Protein AF-A0A974HYA8-F1 (afdb_monomer)

Organism: Xenopus laevis (NCBI:txid8355)

Solvent-accessible surface area (backbone atoms only — not comparable to full-atom values): 6964 Å² total; per-residue (Å²): 132,74,89,57,53,66,49,57,50,49,50,46,48,48,56,71,42,84,50,69,69,61,31,53,53,55,46,51,58,51,44,50,54,41,36,77,72,70,45,61,56,72,60,46,51,53,40,49,54,58,45,67,72,50,58,47,70,70,66,65,55,72,74,72,70,77,80,84,62,68,46,52,70,44,76,44,72,70,53,93,55,47,65,58,52,51,51,51,52,64,74,50,40,68,61,56,44,68,36,90,87,58,9,82,71,45,79,40,77,64,43,81,43,67,51,130

Sequence (116 aa):
MKKGLPYSQLLRVRRIVSDEDTCRVRLDEMAECFIQRGNNRAVVESQKSKVMSLKREELLVNKAPNRNINRVPFTSTLNANSKHIKIIIHKHWEIVQKDNEFGKNFSEILLCSYNT

Secondary structure (DSSP, 8-state):
--TTHHHHHHHHHHHH--SHHHHHHHHHHHHHHHHHTT--HHHHHHHHHHHHTS-HHHHHS-----TT--PPEEEEE--TTHHHHHHHHHHTHHHHHT-TTTGGG-SS--EEEEE-

Structure (mmCIF, N/CA/C/O backbone):
data_AF-A0A974HYA8-F1
#
_entry.id   AF-A0A974HYA8-F1
#
loop_
_atom_site.group_PDB
_atom_site.id
_atom_site.type_symbol
_atom_site.label_atom_id
_atom_site.label_alt_id
_atom_site.label_comp_id
_atom_site.label_asym_id
_atom_site.label_entity_id
_atom_site.label_seq_id
_atom_site.pdbx_PDB_ins_code
_atom_site.Cartn_x
_atom_site.Cartn_y
_atom_site.Cartn_z
_atom_site.occupancy
_atom_site.B_iso_or_equiv
_atom_site.auth_seq_id
_atom_site.auth_comp_id
_atom_site.auth_asym_id
_atom_site.auth_atom_id
_atom_site.pdbx_PDB_model_num
ATOM 1 N N . MET A 1 1 ? -5.195 -14.969 7.088 1.00 44.41 1 MET A N 1
ATOM 2 C CA . MET A 1 1 ? -5.837 -13.633 7.043 1.00 44.41 1 MET A CA 1
ATOM 3 C C . MET A 1 1 ? -4.743 -12.561 6.999 1.00 44.41 1 MET A C 1
ATOM 5 O O . MET A 1 1 ? -3.857 -12.590 7.847 1.00 44.41 1 MET A O 1
ATOM 9 N N . LYS A 1 2 ? -4.687 -11.702 5.968 1.00 51.31 2 LYS A N 1
ATOM 10 C CA . LYS A 1 2 ? -3.570 -10.748 5.774 1.00 51.31 2 LYS A CA 1
ATOM 11 C C . LYS A 1 2 ? -3.615 -9.658 6.857 1.00 51.31 2 LYS A C 1
ATOM 13 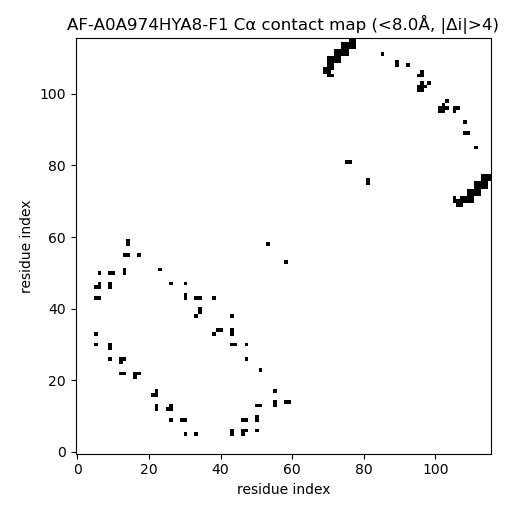O O . LYS A 1 2 ? -4.464 -8.776 6.789 1.00 51.31 2 LYS A O 1
ATOM 18 N N . LYS A 1 3 ? -2.677 -9.689 7.814 1.00 56.91 3 LYS A N 1
ATOM 19 C CA . LYS A 1 3 ? -2.559 -8.749 8.956 1.00 56.91 3 LYS A CA 1
ATOM 20 C C . LYS A 1 3 ? -2.540 -7.252 8.570 1.00 56.91 3 LYS A C 1
ATOM 22 O O . LYS A 1 3 ? -2.769 -6.403 9.422 1.00 56.91 3 LYS A O 1
ATOM 27 N N . GLY A 1 4 ? -2.273 -6.924 7.302 1.00 73.38 4 GLY A N 1
ATOM 28 C CA . GLY A 1 4 ? -2.209 -5.549 6.793 1.00 73.38 4 GLY A CA 1
ATOM 29 C C . GLY A 1 4 ? -3.490 -5.005 6.152 1.00 73.38 4 GLY A C 1
ATOM 30 O O . GLY A 1 4 ? -3.496 -3.836 5.767 1.00 73.38 4 GLY A O 1
ATOM 31 N N . LEU A 1 5 ? -4.556 -5.807 6.004 1.00 83.38 5 LEU A N 1
ATOM 32 C CA . LEU A 1 5 ? -5.765 -5.345 5.311 1.00 83.38 5 LEU A CA 1
ATOM 33 C C . LEU A 1 5 ? -6.429 -4.152 6.028 1.00 83.38 5 LEU A C 1
ATOM 35 O O . LEU A 1 5 ? -6.601 -3.137 5.348 1.00 83.38 5 LEU A O 1
ATOM 39 N N . PRO A 1 6 ? -6.725 -4.193 7.347 1.00 89.56 6 PRO A N 1
ATOM 40 C CA . PRO A 1 6 ? -7.430 -3.088 7.998 1.00 89.56 6 PRO A CA 1
ATOM 41 C C . PRO A 1 6 ? -6.639 -1.778 7.937 1.00 89.56 6 PRO A C 1
ATOM 43 O O . PRO A 1 6 ? -7.147 -0.786 7.421 1.00 89.56 6 PRO A O 1
ATOM 46 N N . TYR A 1 7 ? -5.352 -1.802 8.301 1.00 93.62 7 TYR A N 1
ATOM 47 C CA . TYR A 1 7 ? -4.457 -0.646 8.174 1.00 93.62 7 TYR A CA 1
ATOM 48 C C . TYR A 1 7 ? -4.456 -0.034 6.767 1.00 93.62 7 TYR A C 1
ATOM 50 O O . TYR A 1 7 ? -4.631 1.172 6.622 1.00 93.62 7 TYR A O 1
ATOM 58 N N . SER A 1 8 ? -4.291 -0.857 5.722 1.00 93.12 8 SER A N 1
ATOM 59 C CA . SER A 1 8 ? -4.230 -0.363 4.340 1.00 93.12 8 SER A CA 1
ATOM 60 C C . SER A 1 8 ? -5.526 0.308 3.880 1.00 93.12 8 SER A C 1
ATOM 62 O O . SER A 1 8 ? -5.465 1.278 3.126 1.00 93.12 8 SER A O 1
ATOM 64 N N . GLN A 1 9 ? -6.683 -0.178 4.343 1.00 95.50 9 GLN A N 1
ATOM 65 C CA . GLN A 1 9 ? -7.976 0.409 4.004 1.00 95.50 9 GLN A CA 1
ATOM 66 C C . GLN A 1 9 ? -8.225 1.689 4.802 1.00 95.50 9 GLN A C 1
ATOM 68 O O . GLN A 1 9 ? -8.600 2.694 4.207 1.00 95.50 9 GLN A O 1
ATOM 73 N N . LEU A 1 10 ? -7.920 1.711 6.106 1.00 95.94 10 LEU A N 1
ATOM 74 C CA . LEU A 1 10 ? -7.997 2.922 6.944 1.00 95.94 10 LEU A CA 1
ATOM 75 C C . LEU A 1 10 ? -7.163 4.061 6.334 1.00 95.94 10 LEU A C 1
ATOM 77 O O . LEU A 1 10 ? -7.642 5.179 6.162 1.00 95.94 10 LEU A O 1
ATOM 81 N N . LEU A 1 11 ? -5.956 3.745 5.863 1.00 95.19 11 LEU A N 1
ATOM 82 C CA . LEU A 1 11 ? -5.091 4.670 5.123 1.00 95.19 11 LEU A CA 1
ATOM 83 C C . LEU A 1 11 ? -5.697 5.226 3.829 1.00 95.19 11 LEU A C 1
ATOM 85 O O . LEU A 1 11 ? -5.269 6.284 3.368 1.00 95.19 11 LEU A O 1
ATOM 89 N N . ARG A 1 12 ? -6.616 4.501 3.187 1.00 94.69 12 ARG A N 1
ATOM 90 C CA . ARG A 1 12 ? -7.325 4.993 1.998 1.00 94.69 12 ARG A CA 1
ATOM 91 C C . ARG A 1 12 ? -8.408 5.983 2.387 1.00 94.69 12 ARG A C 1
ATOM 93 O O . ARG A 1 12 ? -8.489 7.026 1.752 1.00 94.69 12 ARG A O 1
ATOM 100 N N . VAL A 1 13 ? -9.164 5.707 3.450 1.00 96.19 13 VAL A N 1
ATOM 101 C CA . VAL A 1 13 ? -10.153 6.662 3.975 1.00 96.19 13 VAL A CA 1
ATOM 102 C C . VAL A 1 13 ? -9.478 7.987 4.327 1.00 96.19 13 VAL A C 1
ATOM 104 O O . VAL A 1 13 ? -9.909 9.020 3.825 1.00 96.19 13 VAL A O 1
ATOM 107 N N . ARG A 1 14 ? -8.340 7.952 5.038 1.00 95.56 14 ARG A N 1
ATOM 108 C CA . ARG A 1 14 ? -7.559 9.159 5.380 1.00 95.56 14 ARG A CA 1
ATOM 109 C C . ARG A 1 14 ? -7.074 9.959 4.163 1.00 95.56 14 ARG A C 1
ATOM 111 O O . ARG A 1 14 ? -6.907 11.167 4.249 1.00 95.56 14 ARG A O 1
ATOM 118 N N . ARG A 1 15 ? -6.833 9.298 3.026 1.00 94.38 15 ARG A N 1
ATOM 119 C CA . ARG A 1 15 ? -6.435 9.959 1.769 1.00 94.38 15 ARG A CA 1
ATOM 120 C C . ARG A 1 15 ? -7.616 10.581 1.028 1.00 94.38 15 ARG A C 1
ATOM 122 O O . ARG A 1 15 ? -7.485 11.673 0.476 1.00 94.38 15 ARG A O 1
ATOM 129 N N . ILE A 1 16 ? -8.739 9.868 0.979 1.00 95.00 16 ILE A N 1
ATOM 130 C CA . ILE A 1 16 ? -9.914 10.243 0.183 1.00 95.00 16 ILE A CA 1
ATOM 131 C C . ILE A 1 16 ? -10.684 11.378 0.856 1.00 95.00 16 ILE A C 1
ATOM 133 O O . ILE A 1 16 ? -11.044 12.344 0.190 1.00 95.00 16 ILE A O 1
ATOM 137 N N . VAL A 1 17 ? -10.921 11.274 2.163 1.00 94.69 17 VAL A N 1
ATOM 138 C CA . VAL A 1 17 ? -11.759 12.227 2.894 1.00 94.69 17 VAL A CA 1
ATOM 139 C C . VAL A 1 17 ? -10.919 13.437 3.296 1.00 94.69 17 VAL A C 1
ATOM 141 O O . VAL A 1 17 ? -9.938 13.299 4.021 1.00 94.69 17 VAL A O 1
ATOM 144 N N . SER A 1 18 ? -11.273 14.613 2.779 1.00 91.38 18 SER A N 1
ATOM 145 C CA . SER A 1 18 ? -10.564 15.872 3.039 1.00 91.38 18 SER A CA 1
ATOM 146 C C . SER A 1 18 ? -10.986 16.555 4.338 1.00 91.38 18 SER A C 1
ATOM 148 O O . SER A 1 18 ? -10.174 17.247 4.938 1.00 91.38 18 SER A O 1
ATOM 150 N N . ASP A 1 19 ? -12.241 16.376 4.745 1.00 94.81 19 ASP A N 1
ATOM 151 C CA . ASP A 1 19 ? -12.784 16.927 5.984 1.00 94.81 19 ASP A CA 1
ATOM 152 C C . ASP A 1 19 ? -12.441 16.029 7.183 1.00 94.81 19 ASP A C 1
ATOM 154 O O . ASP A 1 19 ? -12.643 14.814 7.136 1.00 94.81 19 ASP A O 1
ATOM 158 N N . GLU A 1 20 ? -11.909 16.615 8.256 1.00 93.00 20 GLU A N 1
ATOM 159 C CA . GLU A 1 20 ? -11.375 15.864 9.399 1.00 93.00 20 GLU A CA 1
ATOM 160 C C . GLU A 1 20 ? -12.489 15.194 10.219 1.00 93.00 20 GLU A C 1
ATOM 162 O O . GLU A 1 20 ? -12.360 14.030 10.612 1.00 93.00 20 GLU A O 1
ATOM 167 N N . ASP A 1 21 ? -13.614 15.886 10.416 1.00 94.50 21 ASP A N 1
ATOM 168 C CA . ASP A 1 21 ? -14.753 15.357 11.168 1.00 94.50 21 ASP A CA 1
ATOM 169 C C . ASP A 1 21 ? -15.414 14.192 10.433 1.00 94.50 21 ASP A C 1
ATOM 171 O O . ASP A 1 21 ? -15.627 13.121 11.011 1.00 94.50 21 ASP A O 1
ATOM 175 N N . THR A 1 22 ? -15.637 14.348 9.129 1.00 95.38 22 THR A N 1
ATOM 176 C CA . THR A 1 22 ? -16.117 13.269 8.266 1.00 95.38 22 THR A CA 1
ATOM 177 C C . THR A 1 22 ? -15.116 12.114 8.235 1.00 95.38 22 THR A C 1
ATOM 179 O O . THR A 1 22 ? -15.517 10.951 8.281 1.00 95.38 22 THR A O 1
ATOM 182 N N . CYS A 1 23 ? -13.808 12.391 8.190 1.00 95.31 23 CYS A N 1
ATOM 183 C CA . CYS A 1 23 ? -12.772 11.356 8.173 1.00 95.31 23 CYS A CA 1
ATOM 184 C C . CYS A 1 23 ? -12.843 10.476 9.424 1.00 95.31 23 CYS A C 1
ATOM 186 O O . CYS A 1 23 ? -12.798 9.250 9.309 1.00 95.31 23 CYS A O 1
ATOM 188 N N . ARG A 1 24 ? -13.009 11.083 10.604 1.00 96.00 24 ARG A N 1
ATOM 189 C CA . ARG A 1 24 ? -13.169 10.359 11.869 1.00 96.00 24 ARG A CA 1
ATOM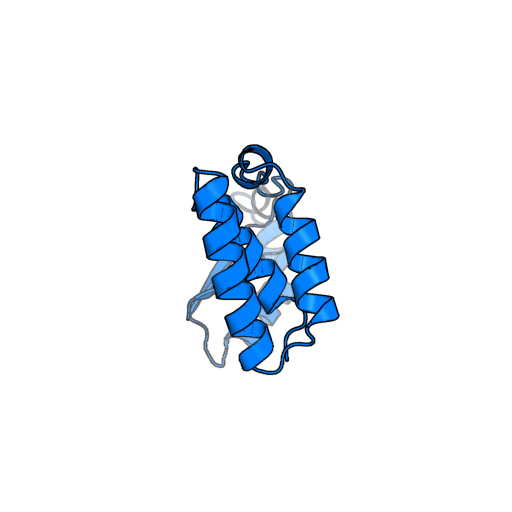 190 C C . ARG A 1 24 ? -14.372 9.415 11.832 1.00 96.00 24 ARG A C 1
ATOM 192 O O . ARG A 1 24 ? -14.199 8.223 12.073 1.00 96.00 24 ARG A O 1
ATOM 199 N N . VAL A 1 25 ? -15.543 9.910 11.422 1.00 97.56 25 VAL A N 1
ATOM 200 C CA . VAL A 1 25 ? -16.766 9.091 11.304 1.00 97.56 25 VAL A CA 1
ATOM 201 C C . VAL A 1 25 ? -16.550 7.912 10.351 1.00 97.56 25 VAL A C 1
ATOM 203 O O . VAL A 1 25 ? -16.830 6.767 10.698 1.00 97.56 25 VAL A O 1
ATOM 206 N N . ARG A 1 26 ? -15.974 8.157 9.167 1.00 97.44 26 ARG A N 1
ATOM 207 C CA . ARG A 1 26 ? -15.712 7.100 8.174 1.00 97.44 26 ARG A CA 1
ATOM 208 C C . ARG A 1 26 ? -14.695 6.064 8.647 1.00 97.44 26 ARG A C 1
ATOM 210 O O . ARG A 1 26 ? -14.790 4.891 8.281 1.00 97.44 26 ARG A O 1
ATOM 217 N N . LEU A 1 27 ? -13.702 6.477 9.431 1.00 96.94 27 LEU A N 1
ATOM 218 C CA . LEU A 1 27 ? -12.728 5.559 10.017 1.00 96.94 27 LEU A CA 1
ATOM 219 C C . LEU A 1 27 ? -13.360 4.684 11.099 1.00 96.94 27 LEU A C 1
ATOM 221 O O . LEU A 1 27 ? -13.039 3.498 11.148 1.00 96.94 27 LEU A O 1
ATOM 225 N N . ASP A 1 28 ? -14.267 5.232 11.908 1.00 97.31 28 ASP A N 1
ATOM 226 C CA . ASP A 1 28 ? -15.016 4.474 12.913 1.00 97.31 28 ASP A CA 1
ATOM 227 C C . ASP A 1 28 ? -15.959 3.450 12.264 1.00 97.31 28 ASP A C 1
ATOM 229 O O . ASP A 1 28 ? -15.906 2.268 12.612 1.00 97.31 28 ASP A O 1
ATOM 233 N N . GLU A 1 29 ? -16.734 3.855 11.249 1.00 97.50 29 GLU A N 1
ATOM 234 C CA . GLU A 1 29 ? -17.594 2.954 10.460 1.00 97.50 29 GLU A CA 1
ATOM 235 C C . GLU A 1 29 ? -16.798 1.764 9.901 1.00 97.50 29 GLU A C 1
ATOM 237 O O . GLU A 1 29 ? -17.198 0.599 10.005 1.00 97.50 29 GLU A O 1
ATOM 242 N N . MET A 1 30 ? -15.634 2.048 9.310 1.00 97.00 30 MET A N 1
ATOM 243 C CA . MET A 1 30 ? -14.816 1.016 8.688 1.00 97.00 30 MET A CA 1
ATOM 244 C C . MET A 1 30 ? -14.078 0.145 9.713 1.00 97.00 30 MET A C 1
ATOM 246 O O . MET A 1 30 ? -13.905 -1.054 9.479 1.00 97.00 30 MET A O 1
ATOM 250 N N . ALA A 1 31 ? -13.649 0.712 10.842 1.00 96.38 31 ALA A N 1
ATOM 251 C CA . ALA A 1 31 ? -13.061 -0.042 11.944 1.00 96.38 31 ALA A CA 1
ATOM 252 C C . ALA A 1 31 ? -14.064 -1.052 12.513 1.00 96.38 31 ALA A C 1
ATOM 254 O O . ALA A 1 31 ? -13.736 -2.236 12.631 1.00 96.38 31 ALA A O 1
ATOM 255 N N . GLU A 1 32 ? -15.302 -0.626 12.764 1.00 97.31 32 GLU A N 1
ATOM 256 C CA . GLU A 1 32 ? -16.355 -1.510 13.261 1.00 97.31 32 GLU A CA 1
ATOM 257 C C . GLU A 1 32 ? -16.668 -2.623 12.248 1.00 97.31 32 GLU A C 1
ATOM 259 O O . GLU A 1 32 ? -16.729 -3.795 12.621 1.00 97.31 32 GLU A O 1
ATOM 264 N N . CYS A 1 33 ? -16.701 -2.313 10.945 1.00 96.38 33 CYS A N 1
ATOM 265 C CA . CYS A 1 33 ? -16.822 -3.334 9.899 1.00 96.38 33 CYS A CA 1
ATOM 266 C C . CYS A 1 33 ? -15.709 -4.396 9.966 1.00 96.38 33 CYS A C 1
ATOM 268 O O . CYS A 1 33 ? -15.964 -5.582 9.744 1.00 96.38 33 CYS A O 1
ATOM 270 N N . PHE A 1 34 ? -14.459 -4.012 10.245 1.00 95.31 34 PHE A N 1
ATOM 271 C CA . PHE A 1 34 ? -13.375 -4.985 10.401 1.00 95.31 34 PHE A CA 1
ATOM 272 C C . PHE A 1 34 ? -13.549 -5.845 11.649 1.00 95.31 34 PHE A C 1
ATOM 274 O O . PHE A 1 34 ? -13.293 -7.052 11.587 1.00 95.31 34 PHE A O 1
ATOM 281 N N . ILE A 1 35 ? -13.989 -5.248 12.753 1.00 95.44 35 ILE A N 1
ATOM 282 C CA . ILE A 1 35 ? -14.202 -5.945 14.023 1.00 95.44 35 ILE A CA 1
ATOM 283 C C . ILE A 1 35 ? -15.329 -6.970 13.887 1.00 95.44 35 ILE A C 1
ATOM 285 O O . ILE A 1 35 ? -15.135 -8.133 14.234 1.00 95.44 35 ILE A O 1
ATOM 289 N N . GLN A 1 36 ? -16.451 -6.587 13.276 1.00 96.19 36 GLN A N 1
ATOM 290 C CA . GLN A 1 36 ? -17.573 -7.486 12.982 1.00 96.19 36 GLN A CA 1
ATOM 291 C C . GLN A 1 36 ? -17.171 -8.661 12.082 1.00 96.19 36 GLN A C 1
ATOM 293 O O . GLN A 1 36 ? -17.688 -9.765 12.218 1.00 96.19 36 GLN A O 1
ATOM 298 N N . ARG A 1 37 ? -16.189 -8.459 11.195 1.00 93.94 37 ARG A N 1
ATOM 299 C CA . ARG A 1 37 ? -15.604 -9.517 10.348 1.00 93.94 37 ARG A CA 1
ATOM 300 C C . ARG A 1 37 ? -14.570 -10.389 11.076 1.00 93.94 37 ARG A C 1
ATOM 302 O O . ARG A 1 37 ? -13.855 -11.149 10.424 1.00 93.94 37 ARG A O 1
ATOM 309 N N . GLY A 1 38 ? -14.438 -10.257 12.396 1.00 93.62 38 GLY A N 1
ATOM 310 C CA . GLY A 1 38 ? -13.547 -11.069 13.224 1.00 93.62 38 GLY A CA 1
ATOM 311 C C . GLY A 1 38 ? -12.100 -10.574 13.297 1.00 93.62 38 GLY A C 1
ATOM 312 O O . GLY A 1 38 ? -11.224 -11.320 13.733 1.00 93.62 38 GLY A O 1
ATOM 313 N N . ASN A 1 39 ? -11.802 -9.335 12.879 1.00 92.25 39 ASN A N 1
ATOM 314 C CA . ASN A 1 39 ? -10.487 -8.752 13.166 1.00 92.25 39 ASN A CA 1
ATOM 315 C C . ASN A 1 39 ? -10.397 -8.392 14.655 1.00 92.25 39 ASN A C 1
ATOM 317 O O . ASN A 1 39 ? -11.357 -7.917 15.256 1.00 92.25 39 ASN A O 1
ATOM 321 N N . ASN A 1 40 ? -9.219 -8.582 15.251 1.00 93.81 40 ASN A N 1
ATOM 322 C CA . ASN A 1 40 ? -8.995 -8.245 16.653 1.00 93.81 40 ASN A CA 1
ATOM 323 C C . ASN A 1 40 ? -9.206 -6.736 16.896 1.00 93.81 40 ASN A C 1
ATOM 325 O O . ASN A 1 40 ? -8.516 -5.912 16.293 1.00 93.81 40 ASN A O 1
ATOM 329 N N . ARG A 1 41 ? -10.124 -6.389 17.809 1.00 95.19 41 ARG A N 1
ATOM 330 C CA . ARG A 1 41 ? -10.494 -5.000 18.137 1.00 95.19 41 ARG A CA 1
ATOM 331 C C . ARG A 1 41 ? -9.295 -4.142 18.534 1.00 95.19 41 ARG A C 1
ATOM 333 O O . ARG A 1 41 ? -9.130 -3.065 17.976 1.00 95.19 41 ARG A O 1
ATOM 340 N N . ALA A 1 42 ? -8.427 -4.627 19.421 1.00 94.19 42 ALA A N 1
ATOM 341 C CA . ALA A 1 42 ? -7.254 -3.869 19.863 1.00 94.19 42 ALA A CA 1
ATOM 342 C C . ALA A 1 42 ? -6.301 -3.550 18.699 1.00 94.19 42 ALA A C 1
ATOM 344 O O . ALA A 1 42 ? -5.762 -2.447 18.613 1.00 94.19 42 ALA A O 1
ATOM 345 N N . VAL A 1 43 ? -6.134 -4.490 17.763 1.00 93.56 43 VAL A N 1
ATOM 346 C CA . VAL A 1 43 ? -5.316 -4.277 16.560 1.00 93.56 43 VAL A CA 1
ATOM 347 C C . VAL A 1 43 ? -5.950 -3.242 15.633 1.00 93.56 43 VAL A C 1
ATOM 349 O O . VAL A 1 43 ? -5.247 -2.356 15.152 1.00 93.56 43 VAL A O 1
ATOM 352 N N . VAL A 1 44 ? -7.257 -3.339 15.373 1.00 95.19 44 VAL A N 1
ATOM 353 C CA . VAL A 1 44 ? -7.967 -2.403 14.485 1.00 95.19 44 VAL A CA 1
ATOM 354 C C . VAL A 1 44 ? -7.947 -0.987 15.060 1.00 95.19 44 VAL A C 1
ATOM 356 O O . VAL A 1 44 ? -7.609 -0.049 14.343 1.00 95.19 44 VAL A O 1
ATOM 359 N N . GLU A 1 45 ? -8.224 -0.837 16.353 1.00 95.69 45 GLU A N 1
ATOM 360 C CA . GLU A 1 45 ? -8.202 0.454 17.043 1.00 95.69 45 GLU A CA 1
ATOM 361 C C . GLU A 1 45 ? -6.799 1.071 17.061 1.00 95.69 45 GLU A C 1
ATOM 363 O O . GLU A 1 45 ? -6.627 2.226 16.681 1.00 95.69 45 GLU A O 1
ATOM 368 N N . SER A 1 46 ? -5.763 0.283 17.370 1.00 95.12 46 SER A N 1
ATOM 369 C CA . SER A 1 46 ? -4.370 0.745 17.290 1.00 95.12 46 SER A CA 1
ATOM 370 C C . SER A 1 46 ? -4.002 1.227 15.879 1.00 95.12 46 SER A C 1
ATOM 372 O O . SER A 1 46 ? -3.356 2.265 15.707 1.00 95.12 46 SER A O 1
ATOM 374 N N . GLN A 1 47 ? -4.445 0.504 14.846 1.00 95.00 47 GLN A N 1
ATOM 375 C CA . GLN A 1 47 ? -4.237 0.899 13.454 1.00 95.00 47 GLN A CA 1
ATOM 376 C C . GLN A 1 47 ? -5.012 2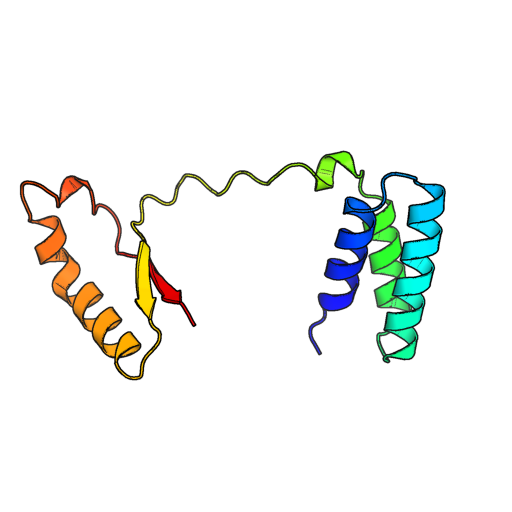.171 13.095 1.00 95.00 47 GLN A C 1
ATOM 378 O O . GLN A 1 47 ? -4.460 3.018 12.394 1.00 95.00 47 GLN A O 1
ATOM 383 N N . LYS A 1 48 ? -6.241 2.335 13.593 1.00 96.06 48 LYS A N 1
ATOM 384 C CA . LYS A 1 48 ? -7.052 3.546 13.418 1.00 96.06 48 LYS A CA 1
ATOM 385 C C . LYS A 1 48 ? -6.366 4.762 14.036 1.00 96.06 48 LYS A C 1
ATOM 387 O O . LYS A 1 48 ? -6.166 5.751 13.334 1.00 96.06 48 LYS A O 1
ATOM 392 N N . SER A 1 49 ? -5.913 4.668 15.288 1.00 95.56 49 SER A N 1
ATOM 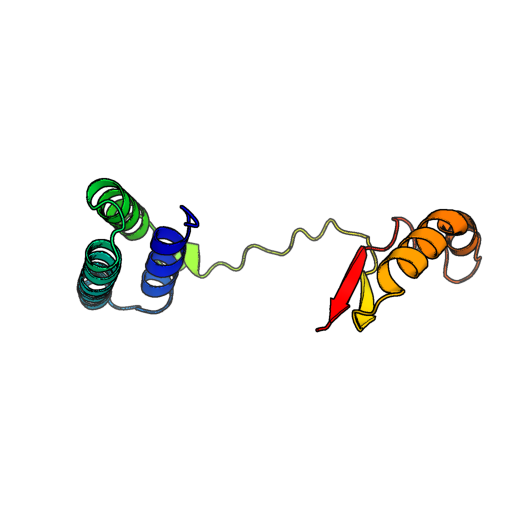393 C CA . SER A 1 49 ? -5.173 5.746 15.96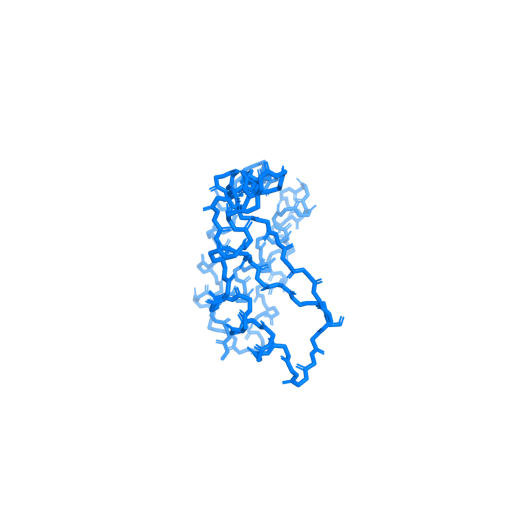1 1.00 95.56 49 SER A CA 1
ATOM 394 C C . SER A 1 49 ? -3.906 6.129 15.196 1.00 95.56 49 SER A C 1
ATOM 396 O O . SER A 1 49 ? -3.649 7.309 14.974 1.00 95.56 49 SER A O 1
ATOM 398 N N . LYS A 1 50 ? -3.151 5.134 14.711 1.00 94.88 50 LYS A N 1
ATOM 399 C CA . LYS A 1 50 ? -1.964 5.365 13.877 1.00 94.88 50 LYS A CA 1
ATOM 400 C C . LYS A 1 50 ? -2.290 6.060 12.552 1.00 94.88 50 LYS A C 1
ATOM 402 O O . LYS A 1 50 ? -1.469 6.808 12.036 1.00 94.88 50 LYS A O 1
ATOM 407 N N . VAL A 1 51 ? -3.441 5.774 11.948 1.00 95.00 51 VAL A N 1
ATOM 408 C CA . VAL A 1 51 ? -3.863 6.433 10.704 1.00 95.00 51 VAL A CA 1
ATOM 409 C C . VAL A 1 51 ? -4.320 7.867 10.966 1.00 95.00 51 VAL A C 1
ATOM 411 O O . VAL A 1 51 ? -3.984 8.746 10.179 1.00 95.00 51 VAL A O 1
ATOM 414 N N . MET A 1 52 ? -5.015 8.119 12.076 1.00 94.25 52 MET A N 1
ATOM 415 C CA . MET A 1 52 ? -5.430 9.469 12.475 1.00 94.25 52 MET A CA 1
ATOM 416 C C . MET A 1 52 ? -4.250 10.390 12.783 1.00 94.25 52 MET A C 1
ATOM 418 O O . MET A 1 52 ? -4.312 11.577 12.486 1.00 94.25 52 MET A O 1
ATOM 422 N N . SER A 1 53 ? -3.149 9.857 13.320 1.00 94.00 53 SER A N 1
ATOM 423 C CA . SER A 1 53 ? -1.946 10.658 13.572 1.00 94.00 53 SER A CA 1
ATOM 424 C C . SER A 1 53 ? -1.213 11.096 12.297 1.00 94.00 53 SER A C 1
ATOM 426 O O . SER A 1 53 ? -0.289 11.898 12.380 1.00 94.00 53 SER A O 1
ATOM 428 N N . LEU A 1 54 ? -1.567 10.549 11.128 1.00 93.56 54 LEU A N 1
ATOM 429 C CA . LEU A 1 54 ? -0.951 10.913 9.852 1.00 93.56 54 LEU A CA 1
ATOM 430 C C . LEU A 1 54 ? -1.677 12.111 9.242 1.00 93.56 54 LEU A C 1
ATOM 432 O O . LEU A 1 54 ? -2.909 12.126 9.136 1.00 93.56 54 LEU A O 1
ATOM 436 N N . LYS A 1 55 ? -0.902 13.095 8.784 1.00 91.81 55 LYS A N 1
ATOM 437 C CA . LYS A 1 55 ? -1.431 14.225 8.022 1.00 91.81 55 LYS A CA 1
ATOM 438 C C . LYS A 1 55 ? -1.822 13.764 6.627 1.00 91.81 55 LYS A C 1
ATOM 440 O O . LYS A 1 55 ? -1.093 13.006 5.984 1.00 91.81 55 LYS A O 1
ATOM 445 N N . ARG A 1 56 ? -2.976 14.214 6.139 1.00 92.50 56 ARG A N 1
ATOM 446 C CA . ARG A 1 56 ? -3.470 13.812 4.818 1.00 92.50 56 ARG A CA 1
ATOM 447 C C . ARG A 1 56 ? -2.495 14.220 3.713 1.00 92.50 56 ARG A C 1
ATOM 449 O O . ARG A 1 56 ? -2.281 13.452 2.779 1.00 92.50 56 ARG A O 1
ATOM 456 N N . GLU A 1 57 ? -1.872 15.384 3.848 1.00 90.69 57 GLU A N 1
ATOM 457 C CA . GLU A 1 57 ? -0.921 15.948 2.888 1.00 90.69 57 GLU A CA 1
ATOM 458 C C . GLU A 1 57 ? 0.265 15.002 2.675 1.00 90.69 57 GLU A C 1
ATOM 460 O O . GLU A 1 57 ? 0.641 14.727 1.538 1.00 90.69 57 GLU A O 1
ATOM 465 N N . GLU A 1 58 ? 0.788 14.415 3.754 1.00 87.94 58 GLU A N 1
ATOM 466 C CA . GLU A 1 58 ? 1.895 13.449 3.715 1.00 87.94 58 GLU A CA 1
ATOM 467 C C . GLU A 1 58 ? 1.517 12.163 2.967 1.00 87.94 58 GLU A C 1
ATOM 469 O O . GLU A 1 58 ? 2.369 11.503 2.372 1.00 87.94 58 GLU A O 1
ATOM 474 N N . LEU A 1 59 ? 0.231 11.806 2.968 1.00 88.25 59 LEU A N 1
ATOM 475 C CA . LEU A 1 59 ? -0.284 10.611 2.300 1.00 88.25 59 LEU A CA 1
ATOM 476 C C . LEU A 1 59 ? -0.592 10.829 0.818 1.00 88.25 59 LEU A C 1
ATOM 478 O O . LEU A 1 59 ? -0.702 9.850 0.075 1.00 88.25 59 LEU A O 1
ATOM 482 N N . LEU A 1 60 ? -0.759 12.084 0.400 1.00 88.56 60 LEU A N 1
ATOM 483 C CA . LEU A 1 60 ? -0.945 12.460 -0.998 1.00 88.56 60 LEU A CA 1
ATOM 484 C C . LEU A 1 60 ? 0.373 12.585 -1.758 1.00 88.56 60 LEU A C 1
ATOM 486 O O . LEU A 1 60 ? 0.363 12.556 -2.989 1.00 88.56 60 LEU A O 1
ATOM 490 N N . VAL A 1 61 ? 1.502 12.702 -1.052 1.00 84.94 61 VAL A N 1
ATOM 491 C CA . VAL A 1 61 ? 2.812 12.701 -1.698 1.00 84.94 61 VAL A CA 1
ATOM 492 C C . VAL A 1 61 ? 3.021 11.339 -2.348 1.00 84.94 61 VAL A C 1
ATOM 494 O O . VAL A 1 61 ? 3.231 10.320 -1.684 1.00 84.94 61 VAL A O 1
ATOM 497 N N . ASN A 1 62 ? 2.983 11.322 -3.679 1.00 70.06 62 ASN A N 1
ATOM 498 C CA . ASN A 1 62 ? 3.438 10.177 -4.443 1.00 70.06 62 ASN A CA 1
ATOM 499 C C . ASN A 1 62 ? 4.894 9.934 -4.055 1.00 70.06 62 ASN A C 1
ATOM 501 O O . ASN A 1 62 ? 5.764 10.753 -4.358 1.00 70.06 62 ASN A O 1
ATOM 505 N N . LYS A 1 63 ? 5.169 8.810 -3.382 1.00 68.19 63 LYS A N 1
ATOM 506 C CA . LYS A 1 63 ? 6.546 8.336 -3.257 1.00 68.19 63 LYS A CA 1
ATOM 507 C C . LYS A 1 63 ? 7.076 8.244 -4.675 1.00 68.19 63 LYS A C 1
ATOM 509 O O . LYS A 1 63 ? 6.540 7.466 -5.466 1.00 68.19 63 LYS A O 1
ATOM 514 N N . ALA A 1 64 ? 8.068 9.072 -4.999 1.00 66.56 64 ALA A N 1
ATOM 515 C CA . ALA A 1 64 ? 8.726 8.982 -6.285 1.00 66.56 64 ALA A CA 1
ATOM 516 C C . ALA A 1 64 ? 9.112 7.507 -6.473 1.00 66.56 64 ALA A C 1
ATOM 518 O O . ALA A 1 64 ? 9.677 6.918 -5.539 1.00 66.56 64 ALA A O 1
ATOM 519 N N . PRO A 1 65 ? 8.751 6.876 -7.607 1.00 61.34 65 PRO A N 1
ATOM 520 C CA . PRO A 1 65 ? 9.246 5.541 -7.886 1.00 61.34 65 PRO A CA 1
ATOM 521 C C . PRO A 1 65 ? 10.759 5.601 -7.728 1.00 61.34 65 PRO A C 1
ATOM 523 O O . PRO A 1 65 ? 11.374 6.601 -8.102 1.00 61.34 65 PRO A O 1
ATOM 526 N N . ASN A 1 66 ? 11.336 4.585 -7.092 1.00 62.22 66 ASN A N 1
ATOM 527 C CA . ASN A 1 66 ? 12.770 4.521 -6.880 1.00 62.22 66 ASN A CA 1
ATOM 528 C C . ASN A 1 66 ? 13.422 4.565 -8.273 1.00 62.22 66 ASN A C 1
ATOM 530 O O . ASN A 1 66 ? 13.409 3.567 -8.988 1.00 62.22 66 ASN A O 1
ATOM 534 N N . ARG A 1 67 ? 13.882 5.749 -8.706 1.00 56.56 67 ARG A N 1
ATOM 535 C CA . ARG A 1 67 ? 14.328 6.013 -10.088 1.00 56.56 67 ARG A CA 1
ATOM 536 C C . ARG A 1 67 ? 15.627 5.276 -10.428 1.00 56.56 67 ARG A C 1
ATOM 538 O O . ARG A 1 67 ? 16.073 5.327 -11.562 1.00 56.56 67 ARG A O 1
ATOM 545 N N . ASN A 1 68 ? 16.192 4.560 -9.460 1.00 57.72 68 ASN A N 1
ATOM 546 C CA . ASN A 1 68 ? 17.445 3.825 -9.572 1.00 57.72 68 ASN A CA 1
ATOM 547 C C . ASN A 1 68 ? 17.278 2.415 -10.159 1.00 57.72 68 ASN A C 1
ATOM 549 O O . ASN A 1 68 ? 18.155 1.579 -9.977 1.00 57.72 68 ASN A O 1
ATOM 553 N N . ILE A 1 69 ? 16.157 2.110 -10.817 1.00 63.81 69 ILE A N 1
ATOM 554 C CA . ILE A 1 69 ? 16.000 0.842 -11.531 1.00 63.81 69 ILE A CA 1
ATOM 555 C C . ILE A 1 69 ? 16.326 1.107 -13.003 1.00 63.81 69 ILE A C 1
ATOM 557 O O . ILE A 1 69 ? 15.441 1.451 -13.778 1.00 63.81 69 ILE A O 1
ATOM 561 N N . ASN A 1 70 ? 17.586 0.899 -13.397 1.00 71.44 70 ASN A N 1
ATOM 562 C CA . ASN A 1 70 ? 18.013 0.903 -14.807 1.00 71.44 70 ASN A CA 1
ATOM 563 C C . ASN A 1 70 ? 17.593 -0.384 -15.551 1.00 71.44 70 ASN A C 1
ATOM 565 O O . ASN A 1 70 ? 18.101 -0.689 -16.628 1.00 71.44 70 ASN A O 1
ATOM 569 N N . ARG A 1 71 ? 16.674 -1.175 -14.978 1.00 78.12 71 ARG A N 1
ATOM 570 C CA . ARG A 1 71 ? 16.179 -2.415 -15.585 1.00 78.12 71 ARG A CA 1
ATOM 571 C C . ARG A 1 71 ? 15.072 -2.101 -16.564 1.00 78.12 71 ARG A C 1
ATOM 573 O O . ARG A 1 71 ? 14.029 -1.571 -16.182 1.00 78.12 71 ARG A O 1
ATOM 580 N N . VAL A 1 72 ? 15.258 -2.539 -17.798 1.00 83.12 72 VAL A N 1
ATOM 581 C CA . VAL A 1 72 ? 14.190 -2.539 -18.792 1.00 83.12 72 VAL A CA 1
ATOM 582 C C . VAL A 1 72 ? 13.187 -3.655 -18.440 1.00 83.12 72 VAL A C 1
ATOM 584 O O . VAL A 1 72 ? 13.594 -4.799 -18.196 1.00 83.12 72 VAL A O 1
ATOM 587 N N . PRO A 1 73 ? 11.876 -3.364 -18.348 1.00 86.38 73 PRO A N 1
ATOM 588 C CA . PRO A 1 73 ? 10.874 -4.397 -18.141 1.00 86.38 73 PRO A CA 1
ATOM 589 C C . PRO A 1 73 ? 10.633 -5.179 -19.437 1.00 86.38 73 PRO A C 1
ATOM 591 O O . PRO A 1 73 ? 10.404 -4.605 -20.497 1.00 86.38 73 PRO A O 1
ATOM 594 N N . PHE A 1 74 ? 10.632 -6.505 -19.333 1.00 88.62 74 PHE A N 1
ATOM 595 C CA . PHE A 1 74 ? 10.096 -7.392 -20.360 1.00 88.62 74 PHE A CA 1
ATOM 596 C C . PHE A 1 74 ? 8.667 -7.752 -19.967 1.00 88.62 74 PHE A C 1
ATOM 598 O O . PHE A 1 74 ? 8.459 -8.491 -19.002 1.00 88.62 74 PHE A O 1
ATOM 605 N N . THR A 1 75 ? 7.684 -7.189 -20.666 1.00 89.88 75 THR A N 1
ATOM 606 C CA . THR A 1 75 ? 6.262 -7.423 -20.391 1.00 89.88 75 THR A CA 1
ATOM 607 C C . THR A 1 75 ? 5.687 -8.401 -21.407 1.00 89.88 75 THR A C 1
ATOM 609 O O . THR A 1 75 ? 5.752 -8.164 -22.609 1.00 89.88 75 THR A O 1
ATOM 612 N N . SER A 1 76 ? 5.127 -9.511 -20.924 1.00 89.81 76 SER A N 1
ATOM 613 C CA . SER A 1 76 ? 4.525 -10.558 -21.759 1.00 89.81 76 SER A CA 1
ATOM 614 C C . SER A 1 76 ? 3.218 -11.067 -21.146 1.00 89.81 76 SER A C 1
ATOM 616 O O . SER A 1 76 ? 2.963 -10.867 -19.961 1.00 89.81 76 SER A O 1
ATOM 618 N N . THR A 1 77 ? 2.371 -11.736 -21.922 1.00 92.94 77 THR A N 1
ATOM 619 C CA . THR A 1 77 ? 1.177 -12.404 -21.385 1.00 92.94 77 THR A CA 1
ATOM 620 C C . THR A 1 77 ? 1.585 -13.641 -20.586 1.00 92.94 77 THR A C 1
ATOM 622 O O . THR A 1 77 ? 2.412 -14.437 -21.043 1.00 92.94 77 THR A O 1
ATOM 625 N N . LEU A 1 78 ? 1.010 -13.822 -19.393 1.00 90.44 78 LEU A N 1
ATOM 626 C CA . LEU A 1 78 ? 1.291 -15.005 -18.580 1.00 90.44 78 LEU A CA 1
ATOM 627 C C . LEU A 1 78 ? 0.792 -16.273 -19.287 1.00 90.44 78 LEU A C 1
ATOM 629 O O . LEU A 1 78 ? -0.390 -16.406 -19.587 1.00 90.44 78 LEU A O 1
ATOM 633 N N . ASN A 1 79 ? 1.685 -17.231 -19.511 1.00 91.50 79 ASN A N 1
ATOM 634 C CA . ASN A 1 79 ? 1.358 -18.539 -20.067 1.00 91.50 79 ASN A CA 1
ATOM 635 C C . ASN A 1 79 ? 2.229 -19.639 -19.437 1.00 91.50 79 ASN A C 1
ATOM 637 O O . ASN A 1 79 ? 3.129 -19.369 -18.636 1.00 91.50 79 ASN A O 1
ATOM 641 N N . ALA A 1 80 ? 1.969 -20.899 -19.799 1.00 94.00 80 ALA A N 1
ATOM 642 C CA . ALA A 1 80 ? 2.707 -22.050 -19.269 1.00 94.00 80 ALA A CA 1
ATOM 643 C C . ALA A 1 80 ? 4.228 -21.958 -19.512 1.00 94.00 80 ALA A C 1
ATOM 645 O O . ALA A 1 80 ? 5.025 -22.424 -18.698 1.00 94.00 80 ALA A O 1
ATOM 646 N N . ASN A 1 81 ? 4.635 -21.283 -20.589 1.00 92.75 81 ASN A N 1
ATOM 647 C CA . ASN A 1 81 ? 6.025 -21.163 -21.013 1.00 92.75 81 ASN A CA 1
ATOM 648 C C . ASN A 1 81 ? 6.741 -19.947 -20.415 1.00 92.75 81 ASN A C 1
ATOM 650 O O . ASN A 1 81 ? 7.962 -19.857 -20.526 1.00 92.75 81 ASN A O 1
ATOM 654 N N . SER A 1 82 ? 6.041 -19.034 -19.737 1.00 91.00 82 SER A N 1
ATOM 655 C CA . SER A 1 82 ? 6.620 -17.806 -19.175 1.00 91.00 82 SER A CA 1
ATOM 656 C C . SER A 1 82 ? 7.851 -18.061 -18.297 1.00 91.00 82 SER A C 1
ATOM 658 O O . SER A 1 82 ? 8.837 -17.327 -18.371 1.00 91.00 82 SER A O 1
ATOM 660 N N . LYS A 1 83 ? 7.844 -19.145 -17.507 1.00 91.31 83 LYS A N 1
ATOM 661 C CA . LYS A 1 83 ? 9.008 -19.548 -16.697 1.00 91.31 83 LYS A CA 1
ATOM 662 C C . LYS A 1 83 ? 10.202 -19.947 -17.565 1.00 91.31 83 LYS A C 1
ATOM 664 O O . LYS A 1 83 ? 11.319 -19.522 -17.285 1.00 91.31 83 LYS A O 1
ATOM 669 N N . HIS A 1 84 ? 9.966 -20.734 -18.612 1.00 93.75 84 HIS A N 1
ATOM 670 C CA . HIS A 1 84 ? 11.011 -21.172 -19.536 1.00 93.75 84 HIS A CA 1
ATOM 671 C C . HIS A 1 84 ? 11.592 -19.993 -20.319 1.00 93.75 84 HIS A C 1
ATOM 673 O O . HIS A 1 84 ? 12.809 -19.863 -20.399 1.00 93.75 84 HIS A O 1
ATOM 679 N N . ILE A 1 85 ? 10.738 -19.083 -20.795 1.00 91.12 85 ILE A N 1
ATOM 680 C CA . ILE A 1 85 ? 11.148 -17.852 -21.483 1.00 91.12 85 ILE A CA 1
ATOM 681 C C . ILE A 1 85 ? 12.064 -17.016 -20.582 1.00 91.12 85 ILE A C 1
ATOM 683 O O . ILE A 1 85 ? 13.154 -16.635 -21.002 1.00 91.12 85 ILE A O 1
ATOM 687 N N . LYS A 1 86 ? 11.681 -16.802 -19.316 1.00 92.19 86 LYS A N 1
ATOM 688 C CA . LYS A 1 86 ? 12.525 -16.091 -18.345 1.00 92.19 86 LYS A CA 1
ATOM 689 C C . LYS A 1 86 ? 13.896 -16.752 -18.177 1.00 92.19 86 LYS A C 1
ATOM 691 O O . LYS A 1 86 ? 14.907 -16.057 -18.170 1.00 92.19 86 LYS A O 1
ATOM 696 N N . ILE A 1 87 ? 13.942 -18.079 -18.039 1.00 93.81 87 ILE A N 1
ATOM 697 C CA . ILE A 1 87 ? 15.203 -18.821 -17.881 1.00 93.81 87 ILE A CA 1
ATOM 698 C C . ILE A 1 87 ? 16.101 -18.634 -19.108 1.00 93.81 87 ILE A C 1
ATOM 700 O O . ILE A 1 87 ? 17.290 -18.373 -18.949 1.00 93.81 87 ILE A O 1
ATOM 704 N N . ILE A 1 88 ? 15.539 -18.727 -2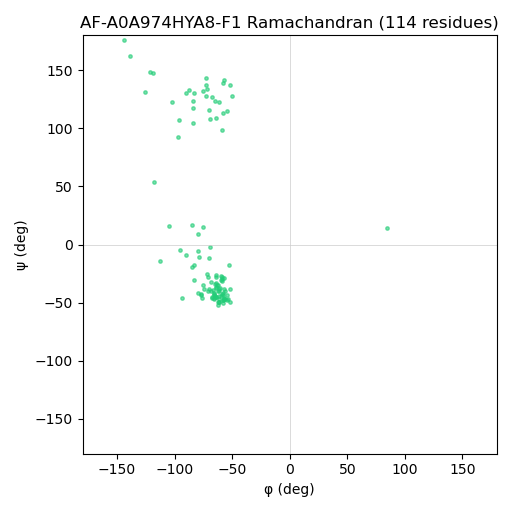0.316 1.00 93.50 88 ILE A N 1
ATOM 705 C CA . ILE A 1 88 ? 16.278 -18.555 -21.574 1.00 93.50 88 ILE A CA 1
ATOM 706 C C . ILE A 1 88 ? 16.853 -17.139 -21.671 1.00 93.50 88 ILE A C 1
ATOM 708 O O . ILE A 1 88 ? 18.050 -16.989 -21.902 1.00 93.50 88 ILE A O 1
ATOM 712 N N . ILE A 1 89 ? 16.035 -16.111 -21.425 1.00 90.81 89 ILE A N 1
ATOM 713 C CA . ILE A 1 89 ? 16.474 -14.707 -21.441 1.00 90.81 89 ILE A CA 1
ATOM 714 C C . ILE A 1 89 ? 17.630 -14.496 -20.462 1.00 90.81 89 ILE A C 1
ATOM 716 O O . ILE A 1 89 ? 18.647 -13.911 -20.821 1.00 90.81 89 ILE A O 1
ATOM 720 N N . HIS A 1 90 ? 17.499 -15.007 -19.236 1.00 90.62 90 HIS A N 1
ATOM 721 C CA . HIS A 1 90 ? 18.540 -14.865 -18.223 1.00 90.62 90 HIS A CA 1
ATOM 722 C C . HIS A 1 90 ? 19.827 -15.610 -18.602 1.00 90.62 90 HIS A C 1
ATOM 724 O O . HIS A 1 90 ? 20.918 -15.080 -18.417 1.00 90.62 90 HIS A O 1
ATOM 730 N N . LYS A 1 91 ? 19.707 -16.826 -19.149 1.00 93.81 91 LYS A N 1
ATOM 731 C CA . LYS A 1 91 ? 20.846 -17.653 -19.570 1.00 93.81 91 LYS A CA 1
ATOM 732 C C . LYS A 1 91 ? 21.641 -17.013 -20.708 1.00 93.81 91 LYS A C 1
ATOM 734 O O . LYS A 1 91 ? 22.856 -17.154 -20.752 1.00 93.81 91 LYS A O 1
ATOM 739 N N . HIS A 1 92 ? 20.958 -16.336 -21.627 1.00 91.31 92 HIS A N 1
ATOM 740 C CA . HIS A 1 92 ? 21.557 -15.752 -22.827 1.00 91.31 92 HIS A CA 1
ATOM 741 C C . HIS A 1 92 ? 21.719 -14.230 -22.741 1.00 91.31 92 HIS A C 1
ATOM 743 O O . HIS A 1 92 ? 21.950 -13.576 -23.755 1.00 91.31 92 HIS A O 1
ATOM 749 N N . TRP A 1 93 ? 21.633 -13.666 -21.533 1.00 90.25 93 TRP A N 1
ATOM 750 C CA . TRP A 1 93 ? 21.673 -12.223 -21.313 1.00 90.25 93 TRP A CA 1
ATOM 751 C C . TRP A 1 93 ? 22.934 -11.557 -21.873 1.00 90.25 93 TRP A C 1
ATOM 753 O O . TRP A 1 93 ? 22.858 -10.494 -22.482 1.00 90.25 93 TRP A O 1
ATOM 763 N N . GLU A 1 94 ? 24.085 -12.220 -21.757 1.00 89.94 94 GLU A N 1
ATOM 764 C CA . GLU A 1 94 ? 25.358 -11.711 -22.276 1.00 89.94 94 GLU A CA 1
ATOM 765 C C . GLU A 1 94 ? 25.344 -11.451 -23.787 1.00 89.94 94 GLU A C 1
ATOM 767 O O . GLU A 1 94 ? 26.082 -10.593 -24.262 1.00 89.94 94 GLU A O 1
ATOM 772 N N . ILE A 1 95 ? 24.523 -12.180 -24.554 1.00 90.88 95 ILE A N 1
ATOM 773 C CA . ILE A 1 95 ? 24.390 -11.961 -26.001 1.00 90.88 95 ILE A CA 1
ATOM 774 C C . ILE A 1 95 ? 23.775 -10.583 -26.252 1.00 90.88 95 ILE A C 1
ATOM 776 O O . ILE A 1 95 ? 24.274 -9.833 -27.082 1.00 90.88 95 ILE A O 1
ATOM 780 N N . VAL A 1 96 ? 22.743 -10.230 -25.480 1.00 85.69 96 VAL A N 1
ATOM 781 C CA . VAL A 1 96 ? 22.068 -8.928 -25.561 1.00 85.69 96 VAL A CA 1
ATOM 782 C C . VAL A 1 96 ? 23.022 -7.797 -25.172 1.00 85.69 96 VAL A C 1
ATOM 784 O O . VAL A 1 96 ? 23.014 -6.744 -25.797 1.00 85.69 96 VAL A O 1
ATOM 787 N N . GLN A 1 97 ? 23.890 -8.018 -24.180 1.00 87.69 97 GLN A N 1
ATOM 788 C CA . GLN A 1 97 ? 24.862 -7.010 -23.736 1.00 87.69 97 GLN A CA 1
ATOM 789 C C . GLN A 1 97 ? 26.000 -6.766 -24.733 1.00 87.69 97 GLN A C 1
ATOM 791 O O . GLN A 1 97 ? 26.559 -5.672 -24.762 1.00 87.69 97 GLN A O 1
ATOM 796 N N . LYS A 1 98 ? 26.352 -7.775 -25.538 1.00 89.94 98 LYS A N 1
ATOM 797 C CA . LYS A 1 98 ? 27.402 -7.685 -26.566 1.00 89.94 98 LYS A CA 1
ATOM 798 C C . LYS A 1 98 ? 26.931 -6.997 -27.848 1.00 89.94 98 LYS A C 1
ATOM 800 O O . LYS A 1 98 ? 27.746 -6.779 -28.739 1.00 89.94 98 LYS A O 1
ATOM 805 N N . ASP A 1 99 ? 25.646 -6.670 -27.952 1.00 89.56 99 ASP A N 1
ATOM 806 C CA . ASP A 1 99 ? 25.114 -5.943 -29.094 1.00 89.56 99 ASP A CA 1
ATOM 807 C C . ASP A 1 99 ? 25.655 -4.502 -29.134 1.00 89.56 99 ASP A C 1
ATOM 809 O O . ASP A 1 99 ? 25.574 -3.756 -28.155 1.00 89.56 99 ASP A O 1
ATOM 813 N N . ASN A 1 100 ? 26.226 -4.107 -30.273 1.00 86.12 100 ASN A N 1
ATOM 814 C CA . ASN A 1 100 ? 26.911 -2.819 -30.415 1.00 86.12 100 ASN A CA 1
ATOM 815 C C . ASN A 1 100 ? 25.952 -1.619 -30.429 1.00 86.12 100 ASN A C 1
ATOM 817 O O . ASN A 1 100 ? 26.364 -0.509 -30.082 1.00 86.12 100 ASN A O 1
ATOM 821 N N . GLU A 1 101 ? 24.700 -1.829 -30.837 1.00 87.56 101 GLU A N 1
ATOM 822 C CA . GLU A 1 101 ? 23.702 -0.773 -31.004 1.00 87.56 101 GLU A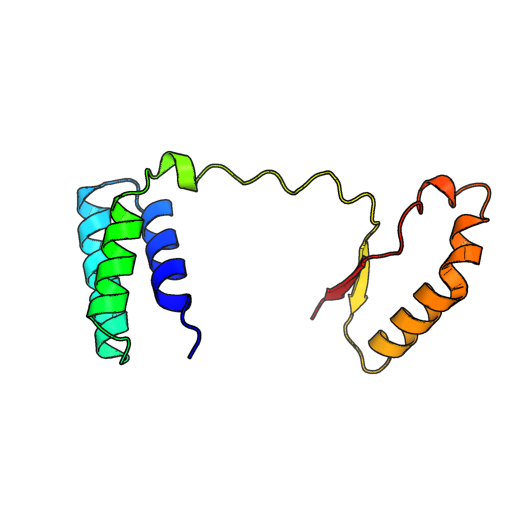 CA 1
ATOM 823 C C . GLU A 1 101 ? 22.858 -0.609 -29.732 1.00 87.56 101 GLU A C 1
ATOM 825 O O . GLU A 1 101 ? 22.689 0.501 -29.224 1.00 87.56 101 GLU A O 1
ATOM 830 N N . PHE A 1 102 ? 22.400 -1.722 -29.156 1.00 81.50 102 PHE A N 1
ATOM 831 C CA . PHE A 1 102 ? 21.441 -1.743 -28.054 1.00 81.50 102 PHE A CA 1
ATOM 832 C C . PHE A 1 102 ? 22.012 -2.259 -26.732 1.00 81.50 102 PHE A C 1
ATOM 834 O O . PHE A 1 102 ? 21.397 -2.020 -25.692 1.00 81.50 102 PHE A O 1
ATOM 841 N N . GLY A 1 103 ? 23.181 -2.908 -26.712 1.00 83.50 103 GLY A N 1
ATOM 842 C CA . GLY A 1 103 ? 23.742 -3.522 -25.499 1.00 83.50 103 GLY A CA 1
ATOM 843 C C . GLY A 1 103 ? 23.966 -2.533 -24.351 1.00 83.50 103 GLY A C 1
ATOM 844 O O . GLY A 1 103 ? 23.750 -2.864 -23.184 1.00 83.50 103 GLY A O 1
ATOM 845 N N . LYS A 1 104 ? 24.275 -1.269 -24.672 1.00 83.62 104 LYS A N 1
ATOM 846 C CA . LYS A 1 104 ? 24.413 -0.173 -23.691 1.00 83.62 104 LYS A CA 1
ATOM 847 C C . LYS A 1 104 ? 23.109 0.153 -22.952 1.00 83.62 104 LYS A C 1
ATOM 849 O O . LYS A 1 104 ? 23.163 0.630 -21.821 1.00 83.62 104 LYS A O 1
ATOM 854 N N . ASN A 1 105 ? 21.955 -0.128 -23.560 1.00 81.88 105 ASN A N 1
ATOM 855 C CA . ASN A 1 105 ? 20.635 0.080 -22.955 1.00 81.88 105 ASN A CA 1
ATOM 856 C C . ASN A 1 105 ? 20.262 -1.039 -21.967 1.00 81.88 105 ASN A C 1
ATOM 858 O O . ASN A 1 105 ? 19.291 -0.917 -21.223 1.00 81.88 105 ASN A O 1
ATOM 862 N N . PHE A 1 106 ? 21.033 -2.127 -21.948 1.00 83.38 106 PHE A N 1
ATOM 863 C CA . PHE A 1 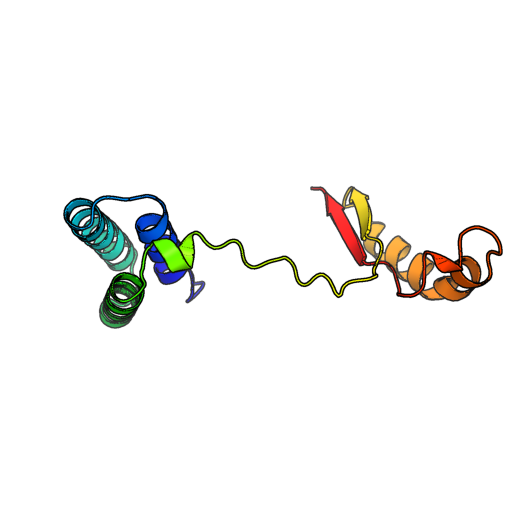106 ? 20.769 -3.348 -21.196 1.00 83.38 106 PHE A CA 1
ATOM 864 C C . PHE A 1 106 ? 21.879 -3.612 -20.164 1.00 83.38 106 PHE A C 1
ATOM 866 O O . PHE A 1 106 ? 22.496 -4.678 -20.107 1.00 83.38 106 PHE A O 1
ATOM 873 N N . SER A 1 107 ? 22.137 -2.612 -19.318 1.00 80.06 107 SER A N 1
ATOM 874 C CA . SER A 1 107 ? 23.148 -2.683 -18.252 1.00 80.06 107 SER A CA 1
ATOM 875 C C . SER A 1 107 ? 22.773 -3.661 -17.134 1.00 80.06 107 SER A C 1
ATOM 877 O O . SER A 1 107 ? 23.644 -4.321 -16.571 1.00 80.06 107 SER A O 1
ATOM 879 N N . GLU A 1 108 ? 21.478 -3.813 -16.851 1.00 85.12 108 GLU A N 1
ATOM 880 C CA . GLU A 1 108 ? 20.948 -4.745 -15.859 1.00 85.12 108 GLU A CA 1
ATOM 881 C C . GLU A 1 108 ? 19.973 -5.748 -16.480 1.00 85.12 108 GLU A C 1
ATOM 883 O O . GLU A 1 108 ? 19.230 -5.425 -17.407 1.00 85.12 108 GLU A O 1
ATOM 888 N N . ILE A 1 109 ? 19.932 -6.957 -15.912 1.00 84.94 109 ILE A N 1
ATOM 889 C CA . ILE A 1 109 ? 19.039 -8.026 -16.366 1.00 84.94 109 ILE A CA 1
ATOM 890 C C . ILE A 1 109 ? 17.565 -7.602 -16.328 1.00 84.94 109 ILE A C 1
ATOM 892 O O . ILE A 1 109 ? 17.105 -6.962 -15.374 1.00 84.94 109 ILE A O 1
ATOM 896 N N . LEU A 1 110 ? 16.819 -7.997 -17.363 1.00 86.38 110 LEU A N 1
ATOM 897 C CA . LEU A 1 110 ? 15.422 -7.603 -17.548 1.00 86.38 110 LEU A CA 1
ATOM 898 C C . LEU A 1 110 ? 14.541 -7.986 -16.361 1.00 86.38 110 LEU A C 1
ATOM 900 O O . LEU A 1 110 ? 14.612 -9.090 -15.810 1.00 86.38 110 LEU A O 1
ATOM 904 N N . LEU A 1 111 ? 13.609 -7.094 -16.036 1.00 86.06 111 LEU A N 1
ATOM 905 C CA . LEU A 1 111 ? 12.512 -7.418 -15.137 1.00 86.06 111 LEU A CA 1
ATOM 906 C C . LEU A 1 111 ? 11.390 -8.095 -15.935 1.00 86.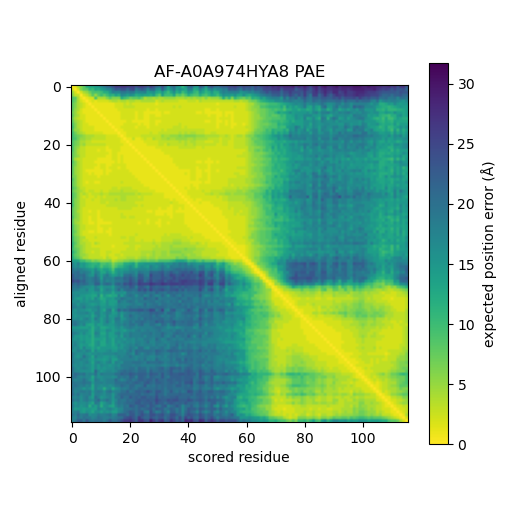06 111 LEU A C 1
ATOM 908 O O . LEU A 1 111 ? 10.640 -7.429 -16.642 1.00 86.06 111 LEU A O 1
ATOM 912 N N . CYS A 1 112 ? 11.246 -9.415 -15.805 1.00 87.12 112 CYS A N 1
ATOM 913 C CA . CYS A 1 112 ? 10.105 -10.128 -16.388 1.00 87.12 112 CYS A CA 1
ATOM 914 C C . CYS A 1 112 ? 8.815 -9.784 -15.627 1.00 87.12 112 CYS A C 1
ATOM 916 O O . CYS A 1 112 ? 8.674 -10.123 -14.449 1.00 87.12 112 CYS A O 1
ATOM 918 N N . SER A 1 113 ? 7.884 -9.136 -16.319 1.00 86.88 113 SER A N 1
ATOM 919 C CA . SER A 1 113 ? 6.553 -8.758 -15.847 1.00 86.88 113 SER A CA 1
ATOM 920 C C . SER A 1 113 ? 5.493 -9.442 -16.706 1.00 86.88 113 SER A C 1
ATOM 922 O O . SER A 1 113 ? 5.716 -9.687 -17.894 1.00 86.88 113 SER A O 1
ATOM 924 N N . TYR A 1 114 ? 4.354 -9.781 -16.102 1.00 89.50 114 TYR A N 1
ATOM 925 C CA . TYR A 1 114 ? 3.292 -10.492 -16.800 1.00 89.50 114 TYR A CA 1
ATOM 926 C C . TYR A 1 114 ? 1.968 -9.758 -16.690 1.00 89.50 114 TYR A C 1
ATOM 928 O O . TYR A 1 114 ? 1.555 -9.405 -15.586 1.00 89.50 114 TYR A O 1
ATOM 936 N N . ASN A 1 115 ? 1.307 -9.584 -17.830 1.00 84.31 115 ASN A N 1
ATOM 937 C CA . ASN A 1 115 ? -0.068 -9.114 -17.883 1.00 84.31 115 ASN A CA 1
ATOM 938 C C . ASN A 1 115 ? -0.988 -10.341 -17.834 1.00 84.31 115 ASN A C 1
ATOM 940 O O . ASN A 1 115 ? -0.751 -11.324 -18.546 1.00 84.31 115 ASN A O 1
ATOM 944 N N . THR A 1 116 ? -1.981 -10.290 -16.949 1.00 66.75 116 THR A N 1
ATOM 945 C CA . THR A 1 116 ? -3.091 -11.252 -16.844 1.00 66.75 116 THR A CA 1
ATOM 946 C C . THR A 1 116 ? -4.291 -10.776 -17.628 1.00 66.75 116 THR A C 1
ATOM 948 O O . THR A 1 116 ? -4.594 -9.569 -17.489 1.00 66.75 116 THR A O 1
#

pLDDT: mean 87.99, std 10.79, range [44.41, 97.56]

Foldseek 3Di:
DPLCPLLVVLLVLLQPDPDLVVSLVVLVVSLVVVVVVPDDNVSNVVSNVVSSPDHNVVSPPDPDPPPPPLAAADEEADDPCLVVVLVVCVVCVVVCLPDPPCNVSPPDRHHYHHDD

Radius of gyration: 22.29 Å; Cα contacts (8 Å, |Δi|>4): 93; chains: 1; bounding box: 45×39×51 Å

Mean predicted aligned error: 10.58 Å